Protein AF-C1L7F3-F1 (afdb_monomer)

Organism: Schistosoma japonicum (NCBI:txid6182)

pLDDT: mean 91.43, std 4.05, range [69.56, 96.94]

Mean predicted aligned error: 5.18 Å

Foldseek 3Di:
DDPPQPCCVVVVVLVVLLVVLVVPDPDQVVSCVSNVPDHVVVVVVVVVVVVVVVVVCVVVVPVDDDPDDDPPCNPDPDD

Nearest PDB structures (foldseek):
  6zkh-assembly1_f  TM=9.796E-01  e=2.836E-07  Ovis aries
  8q0a-assembly1_V  TM=9.647E-01  e=3.468E-07  Bos taurus
  8ud1-assembly1_1V  TM=9.683E-01  e=3.708E-07  Sus scrofa
  7b93-assembly1_V  TM=9.738E-01  e=4.535E-07  Mus musculus
  7vzw-assembly1_H  TM=9.574E-01  e=7.251E-07  Sus scrofa

Sequence (79 aa):
MPEESSYRRHTNEIIQSRLNAVQKISDVPTLESTIDCGQIEEVILQARREYDLARNMLKWKPWEQLVEEAPHDQWKWPL

Secondary structure (DSSP, 8-state):
--TT-HHHHHHHHHHHHHHHHHHH---HHHHHHHHTSS-HHHHHHHHHHHHHHHHHHHHH-TTSPPSSPPPTTTT----

InterPro domains:
  IPR006806 NADH dehydrogenase [ubiquinone] 1 alpha subcomplex subunit 5 [PF04716] (1-42)
  IPR006806 NADH dehydrogenase [ubiquinone] 1 alpha subcomplex subunit 5 [PTHR12653] (1-78)

Structure (mmCIF, N/CA/C/O backbone):
data_AF-C1L7F3-F1
#
_entry.id   AF-C1L7F3-F1
#
loop_
_atom_site.group_PDB
_atom_site.id
_atom_site.type_symbol
_atom_site.label_atom_id
_atom_site.label_alt_id
_atom_site.label_comp_id
_atom_site.label_asym_id
_atom_site.label_entity_id
_atom_site.label_seq_id
_atom_site.pdbx_PDB_ins_code
_atom_site.Cartn_x
_atom_site.Cartn_y
_atom_site.Cartn_z
_atom_site.occupancy
_atom_site.B_iso_or_equiv
_atom_site.auth_seq_id
_atom_site.auth_comp_id
_atom_site.auth_asym_id
_atom_site.auth_atom_id
_atom_site.pdbx_PDB_model_num
ATOM 1 N N . MET A 1 1 ? -2.741 -13.072 -10.410 1.00 78.06 1 MET A N 1
ATOM 2 C CA . MET A 1 1 ? -1.421 -12.520 -10.050 1.00 78.06 1 MET A CA 1
ATOM 3 C C . MET A 1 1 ? -0.615 -13.607 -9.349 1.00 78.06 1 MET A C 1
ATOM 5 O O . MET A 1 1 ? -1.162 -14.193 -8.413 1.00 78.06 1 MET A O 1
ATOM 9 N N . PRO A 1 2 ? 0.605 -13.928 -9.817 1.00 88.62 2 PRO A N 1
ATOM 10 C CA . PRO A 1 2 ? 1.434 -15.002 -9.257 1.00 88.62 2 PRO A CA 1
ATOM 11 C C . PRO A 1 2 ? 1.708 -14.818 -7.760 1.00 88.62 2 PRO A C 1
ATOM 13 O O . PRO A 1 2 ? 1.772 -13.681 -7.289 1.00 88.62 2 PRO A O 1
ATOM 16 N N . GLU A 1 3 ? 1.861 -15.917 -7.018 1.00 85.31 3 GLU A N 1
ATOM 17 C CA . GLU A 1 3 ? 2.220 -15.876 -5.585 1.00 85.31 3 GLU A CA 1
ATOM 18 C C . GLU A 1 3 ? 3.595 -15.266 -5.349 1.00 85.31 3 GLU A C 1
ATOM 20 O O . GLU A 1 3 ? 3.750 -14.451 -4.446 1.00 85.31 3 GLU A O 1
ATOM 25 N N . GLU A 1 4 ? 4.522 -15.537 -6.262 1.00 85.44 4 GLU A N 1
ATOM 26 C CA . GLU A 1 4 ? 5.885 -15.004 -6.255 1.00 85.44 4 GLU A CA 1
ATOM 27 C C . GLU A 1 4 ? 5.972 -13.507 -6.587 1.00 85.44 4 GLU A C 1
ATOM 29 O O . GLU A 1 4 ? 7.038 -12.906 -6.475 1.00 85.44 4 GLU A O 1
ATOM 34 N N . SER A 1 5 ? 4.879 -12.867 -7.023 1.00 89.50 5 SER A N 1
ATOM 35 C CA . SER A 1 5 ? 4.943 -11.440 -7.349 1.00 89.50 5 SER A CA 1
ATOM 36 C C . SER A 1 5 ? 5.153 -10.607 -6.083 1.00 89.50 5 SER A C 1
ATOM 38 O O . SER A 1 5 ? 4.352 -10.657 -5.143 1.00 89.50 5 SER A O 1
ATOM 40 N N . SER A 1 6 ? 6.202 -9.780 -6.081 1.00 91.31 6 SER A N 1
ATOM 41 C CA . SER A 1 6 ? 6.533 -8.910 -4.945 1.00 91.31 6 SER A CA 1
ATOM 42 C C . SER A 1 6 ? 5.348 -8.039 -4.530 1.00 91.31 6 SER A C 1
ATOM 44 O O . SER A 1 6 ? 5.056 -7.925 -3.342 1.00 91.31 6 SER A O 1
ATOM 46 N N . TYR A 1 7 ? 4.607 -7.497 -5.506 1.00 92.94 7 TYR A N 1
ATOM 47 C CA . TYR A 1 7 ? 3.398 -6.715 -5.244 1.00 92.94 7 TYR A CA 1
ATOM 48 C C . TYR A 1 7 ? 2.356 -7.521 -4.453 1.00 92.94 7 TYR A C 1
ATOM 50 O O . TYR A 1 7 ? 1.909 -7.064 -3.406 1.00 92.94 7 TYR A O 1
ATOM 58 N N . ARG A 1 8 ? 2.020 -8.755 -4.868 1.00 92.56 8 ARG A N 1
ATOM 59 C CA . ARG A 1 8 ? 1.040 -9.579 -4.137 1.00 92.56 8 ARG A CA 1
ATOM 60 C C . ARG A 1 8 ? 1.485 -9.853 -2.708 1.00 92.56 8 ARG A C 1
ATOM 62 O O . ARG A 1 8 ? 0.656 -9.761 -1.808 1.00 92.56 8 ARG A O 1
ATOM 69 N N . ARG A 1 9 ? 2.757 -10.204 -2.503 1.00 93.75 9 ARG A N 1
ATOM 70 C CA . ARG A 1 9 ? 3.284 -10.551 -1.177 1.00 93.75 9 ARG A CA 1
ATOM 71 C C . ARG A 1 9 ? 3.156 -9.379 -0.205 1.00 93.75 9 ARG A C 1
ATOM 73 O O . ARG A 1 9 ? 2.559 -9.535 0.856 1.00 93.75 9 ARG A O 1
ATOM 80 N N . HIS A 1 10 ? 3.645 -8.207 -0.606 1.00 94.25 10 HIS A N 1
ATOM 81 C CA . HIS A 1 10 ? 3.642 -7.016 0.241 1.00 94.25 10 HIS A CA 1
ATOM 82 C C . HIS A 1 10 ? 2.237 -6.446 0.450 1.00 94.25 10 HIS A C 1
ATOM 84 O O . HIS A 1 10 ? 1.856 -6.149 1.581 1.00 94.25 10 HIS A O 1
ATOM 90 N N . THR A 1 11 ?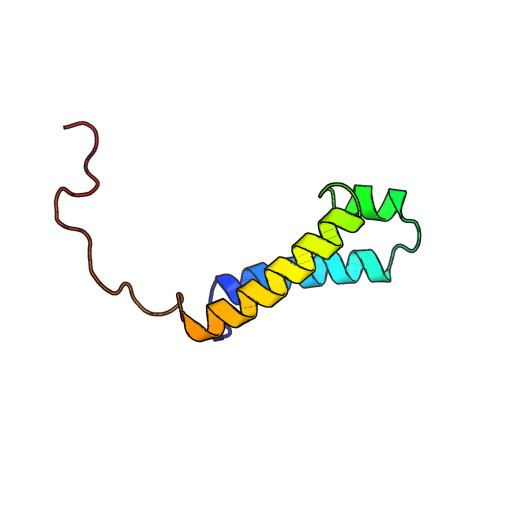 1.425 -6.356 -0.607 1.00 93.94 11 THR A N 1
ATOM 91 C CA . THR A 1 11 ? 0.048 -5.864 -0.487 1.00 93.94 11 THR A CA 1
ATOM 92 C C . THR A 1 11 ? -0.796 -6.780 0.404 1.00 93.94 11 THR A C 1
ATOM 94 O O . THR A 1 11 ? -1.578 -6.290 1.214 1.00 93.94 11 THR A O 1
ATOM 97 N N . ASN A 1 12 ? -0.620 -8.104 0.323 1.00 93.75 12 ASN A N 1
ATOM 98 C CA . ASN A 1 12 ? -1.357 -9.044 1.172 1.00 93.75 12 ASN A CA 1
ATOM 99 C C . ASN A 1 12 ? -0.987 -8.893 2.656 1.00 93.75 12 ASN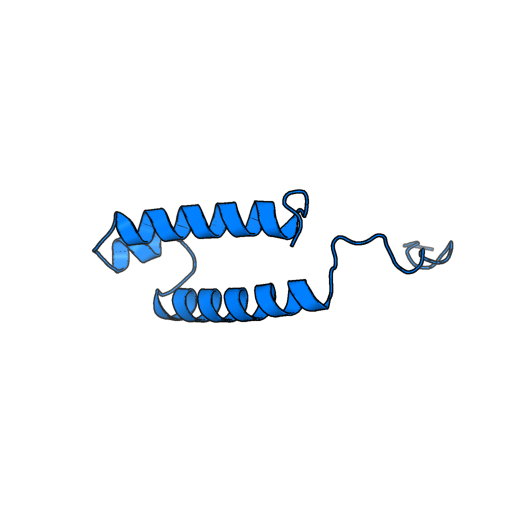 A C 1
ATOM 101 O O 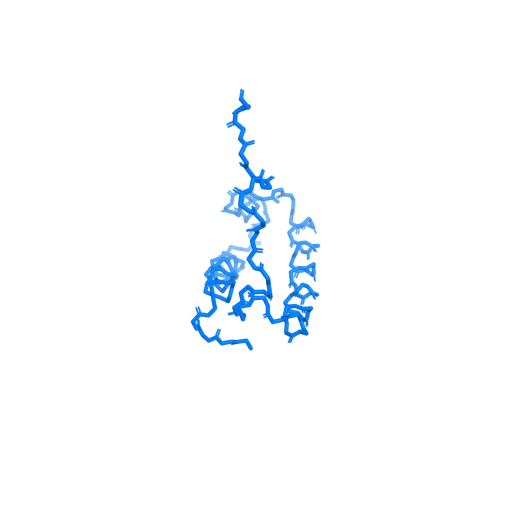. ASN A 1 12 ? -1.878 -8.843 3.497 1.00 93.75 12 ASN A O 1
ATOM 105 N N . GLU A 1 13 ? 0.300 -8.752 2.979 1.00 94.88 13 GLU A N 1
ATOM 106 C CA . GLU A 1 13 ? 0.760 -8.523 4.356 1.00 94.88 13 GLU A CA 1
ATOM 107 C C . GLU A 1 13 ? 0.146 -7.248 4.959 1.00 94.88 13 GLU A C 1
ATOM 109 O O . GLU A 1 13 ? -0.417 -7.278 6.058 1.00 94.88 13 GLU A O 1
ATOM 114 N N . ILE A 1 14 ? 0.159 -6.146 4.202 1.00 93.50 14 ILE A N 1
ATOM 115 C CA . ILE A 1 14 ? -0.431 -4.869 4.627 1.00 93.50 14 ILE A CA 1
ATOM 116 C C . ILE A 1 14 ? -1.946 -5.008 4.830 1.00 93.50 14 ILE A C 1
ATOM 118 O O . ILE A 1 14 ? -2.476 -4.573 5.856 1.00 93.50 14 ILE A O 1
ATOM 122 N N . ILE A 1 15 ? -2.654 -5.622 3.875 1.00 94.56 15 ILE A N 1
ATOM 123 C CA . ILE A 1 15 ? -4.110 -5.801 3.952 1.00 94.56 15 ILE A CA 1
ATOM 124 C C . ILE A 1 15 ? -4.486 -6.693 5.136 1.00 94.56 15 ILE A C 1
ATOM 126 O O . ILE A 1 15 ? -5.420 -6.358 5.859 1.00 94.56 15 ILE A O 1
ATOM 130 N N . GLN A 1 16 ? -3.765 -7.792 5.374 1.00 95.50 16 GLN A N 1
ATOM 131 C CA . GLN A 1 16 ? -4.028 -8.671 6.515 1.00 95.50 16 GLN A CA 1
ATOM 132 C C . GLN A 1 16 ? -3.802 -7.957 7.846 1.00 95.50 16 GLN A C 1
ATOM 134 O O . GLN A 1 16 ? -4.632 -8.079 8.746 1.00 95.50 16 GLN A O 1
ATOM 139 N N . SER A 1 17 ? -2.723 -7.181 7.970 1.00 93.94 17 SER A N 1
ATOM 140 C CA . SER A 1 17 ? -2.460 -6.374 9.166 1.00 93.94 17 SER A CA 1
ATOM 141 C C . SER A 1 17 ? -3.601 -5.387 9.443 1.00 93.94 17 SER A C 1
ATOM 143 O O . SER A 1 17 ? -4.167 -5.374 10.539 1.00 93.94 17 SER A O 1
ATOM 145 N N . ARG A 1 18 ? -4.029 -4.636 8.418 1.00 93.00 18 ARG A N 1
ATOM 146 C CA . ARG A 1 18 ? -5.139 -3.674 8.529 1.00 93.00 18 ARG A CA 1
ATOM 147 C C . ARG A 1 18 ? -6.473 -4.357 8.830 1.00 93.00 18 ARG A C 1
ATOM 149 O O . ARG A 1 18 ? -7.215 -3.889 9.687 1.00 93.00 18 ARG A O 1
ATOM 156 N N . LEU A 1 19 ? -6.764 -5.482 8.179 1.00 94.19 19 LEU A N 1
ATOM 157 C CA . LEU A 1 19 ? -7.980 -6.260 8.424 1.00 94.19 19 LEU A CA 1
ATOM 158 C C . LEU A 1 19 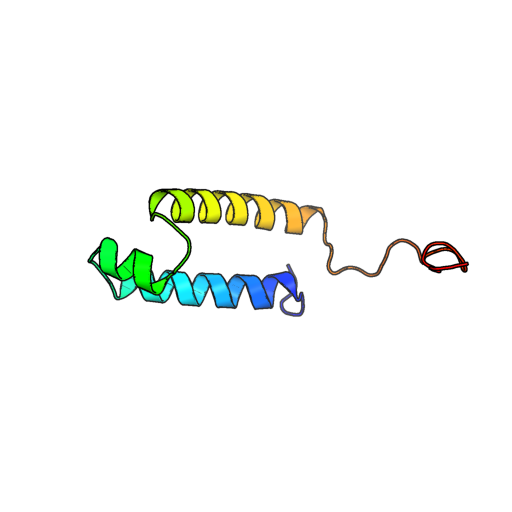? -8.028 -6.774 9.868 1.00 94.19 19 LEU A C 1
ATOM 160 O O . LEU A 1 19 ? -9.063 -6.663 10.522 1.00 94.19 19 LEU A O 1
ATOM 164 N N . ASN A 1 20 ? -6.904 -7.278 10.381 1.00 95.44 20 ASN A N 1
ATOM 165 C CA . ASN A 1 20 ? -6.792 -7.724 11.767 1.00 95.44 20 ASN A CA 1
ATOM 166 C C . ASN A 1 20 ? -7.008 -6.572 12.759 1.00 95.44 20 ASN A C 1
ATOM 168 O O . ASN A 1 20 ? -7.648 -6.779 13.788 1.00 95.44 20 ASN A O 1
ATOM 172 N N . ALA A 1 21 ? -6.493 -5.373 12.467 1.00 92.50 21 ALA A N 1
ATOM 173 C CA . ALA A 1 21 ? -6.718 -4.194 13.303 1.00 92.50 21 ALA A CA 1
ATOM 174 C C . ALA A 1 21 ? -8.209 -3.819 13.354 1.00 92.50 21 ALA A C 1
ATOM 176 O O . ALA A 1 21 ? -8.764 -3.688 14.444 1.00 92.50 21 ALA A O 1
ATOM 177 N N . VAL A 1 22 ? -8.877 -3.759 12.195 1.00 92.31 22 VAL A N 1
ATOM 178 C CA . VAL A 1 22 ? -10.316 -3.443 12.085 1.00 92.31 22 VAL A CA 1
ATOM 179 C C . VAL A 1 22 ? -11.196 -4.494 12.775 1.00 92.31 22 VAL A C 1
ATOM 181 O O . VAL A 1 22 ? -12.213 -4.153 13.368 1.00 92.31 22 VAL A O 1
ATOM 184 N N . GLN A 1 23 ? -10.821 -5.776 12.729 1.00 94.00 23 GLN A N 1
ATOM 185 C CA . GLN A 1 23 ? -11.580 -6.843 13.396 1.00 94.00 23 GLN A CA 1
ATOM 186 C C . GLN A 1 23 ? -11.426 -6.839 14.922 1.00 94.00 23 GLN A C 1
ATOM 188 O O . GLN A 1 23 ? -12.336 -7.274 15.626 1.00 94.00 23 GLN A O 1
ATOM 193 N N . LYS A 1 24 ? -10.273 -6.398 15.440 1.00 94.19 24 LYS A N 1
ATOM 194 C CA . LYS A 1 24 ? -9.973 -6.412 16.881 1.00 94.19 24 LYS A CA 1
ATOM 195 C C . LYS A 1 24 ? -10.422 -5.145 17.600 1.00 94.19 24 LYS A C 1
ATOM 197 O O . LYS A 1 24 ? -10.758 -5.217 18.779 1.00 94.19 24 LYS A O 1
ATOM 202 N N . ILE A 1 25 ? -10.378 -4.000 16.925 1.00 91.62 25 ILE A N 1
ATOM 203 C CA . ILE A 1 25 ? -10.590 -2.687 17.533 1.00 91.62 25 ILE A CA 1
ATOM 204 C C . ILE A 1 25 ? -11.909 -2.114 17.017 1.00 91.62 25 ILE A C 1
ATOM 206 O O . ILE A 1 25 ? -12.043 -1.810 15.837 1.00 91.62 25 ILE A O 1
ATOM 210 N N . SER A 1 26 ? -12.883 -1.956 17.914 1.00 91.06 26 SER A N 1
ATOM 211 C CA . SER A 1 26 ? -14.182 -1.340 17.611 1.00 91.06 26 SER A CA 1
ATOM 212 C C . SER A 1 26 ? -14.193 0.183 17.784 1.00 91.06 26 SER A C 1
ATOM 214 O O . SER A 1 26 ? -15.102 0.845 17.295 1.00 91.06 26 SER A O 1
ATOM 216 N N . ASP A 1 27 ? -13.219 0.732 18.513 1.00 94.12 27 ASP A N 1
ATOM 217 C CA . ASP A 1 27 ? -13.090 2.167 18.770 1.00 94.12 27 ASP A CA 1
ATOM 218 C C . ASP A 1 27 ? -12.338 2.873 17.631 1.00 94.12 27 ASP A C 1
ATOM 220 O O . ASP A 1 27 ? -11.222 2.486 17.284 1.00 94.12 27 ASP A O 1
ATOM 224 N N . VAL A 1 28 ? -12.947 3.916 17.061 1.00 90.00 28 VAL A N 1
ATOM 225 C CA . VAL A 1 28 ? -12.416 4.618 15.879 1.00 90.00 28 VAL A CA 1
ATOM 226 C C . VAL A 1 28 ? -11.089 5.342 16.175 1.00 90.00 28 VAL A C 1
ATOM 228 O O . VAL A 1 28 ? -10.123 5.065 15.466 1.00 90.00 28 VAL A O 1
ATOM 231 N N . PRO A 1 29 ? -10.957 6.170 17.232 1.00 92.06 29 PRO A N 1
ATOM 232 C CA . PRO A 1 29 ? -9.688 6.837 17.558 1.00 92.06 29 PRO A CA 1
ATOM 233 C C . PRO A 1 29 ? -8.517 5.874 17.804 1.00 92.06 29 PRO A C 1
ATOM 235 O O . PRO A 1 29 ? -7.383 6.113 17.374 1.00 92.06 29 PRO A O 1
ATOM 238 N N . THR A 1 30 ? -8.782 4.760 18.492 1.00 91.50 30 THR A N 1
ATOM 239 C CA . THR A 1 30 ? -7.761 3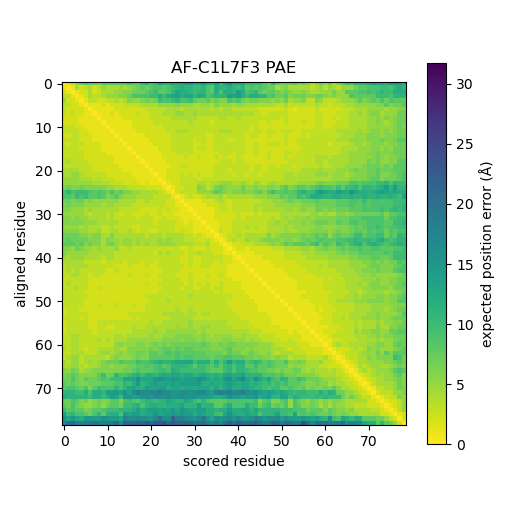.737 18.765 1.00 91.50 30 THR A CA 1
ATOM 240 C C . THR A 1 30 ? -7.352 3.005 17.485 1.00 91.50 30 THR A C 1
ATOM 242 O O . THR A 1 30 ? -6.173 2.691 17.294 1.00 91.50 30 THR A O 1
ATOM 245 N N . LEU A 1 31 ? -8.308 2.750 16.588 1.00 92.50 31 LEU A N 1
ATOM 246 C CA . LEU A 1 31 ? -8.053 2.127 15.292 1.00 92.50 31 LEU A CA 1
ATOM 247 C C . LEU A 1 31 ? -7.192 3.029 14.400 1.00 92.50 31 LEU A C 1
ATOM 249 O O . LEU A 1 31 ? -6.208 2.555 13.831 1.00 92.50 31 LEU A O 1
ATOM 253 N N . GLU A 1 32 ? -7.520 4.318 14.323 1.00 92.50 32 GLU A N 1
ATOM 254 C CA . GLU A 1 32 ? -6.747 5.316 13.573 1.00 92.50 32 GLU A CA 1
ATOM 255 C C . GLU A 1 32 ? -5.307 5.401 14.079 1.00 92.50 32 GLU A C 1
ATOM 257 O O . GLU A 1 32 ? -4.370 5.321 13.288 1.00 92.50 32 GLU A O 1
ATOM 262 N N . SER A 1 33 ? -5.125 5.438 15.401 1.00 91.44 33 SER A N 1
ATOM 263 C CA . SER A 1 33 ? -3.796 5.465 16.028 1.00 91.44 33 SER A CA 1
ATOM 264 C C . SER A 1 33 ? -2.997 4.176 15.797 1.00 91.44 33 SER A C 1
ATOM 266 O O . SER A 1 33 ? -1.772 4.202 15.769 1.00 91.44 33 SER A O 1
ATOM 268 N N . THR A 1 34 ? -3.675 3.035 15.638 1.00 91.50 34 THR A N 1
ATOM 269 C CA . THR A 1 34 ? -3.023 1.739 15.375 1.00 91.50 34 THR A CA 1
ATOM 270 C C . THR A 1 34 ? -2.589 1.604 13.917 1.00 91.50 34 THR A C 1
ATOM 272 O O . THR A 1 34 ? -1.548 1.012 13.635 1.00 91.50 34 THR A O 1
ATOM 275 N N . ILE A 1 35 ? -3.402 2.105 12.983 1.00 89.81 35 ILE A N 1
ATOM 276 C CA . ILE A 1 35 ? -3.107 2.060 11.544 1.00 89.81 35 ILE A CA 1
ATOM 277 C C . ILE A 1 35 ? -2.127 3.176 11.147 1.00 89.81 35 ILE A C 1
ATOM 279 O O . ILE A 1 35 ? -1.384 2.995 10.182 1.00 89.81 35 ILE A O 1
ATOM 283 N N . ASP A 1 36 ? -2.131 4.293 11.879 1.00 91.12 36 ASP A N 1
ATOM 284 C CA . ASP A 1 36 ? -1.252 5.458 11.711 1.00 91.12 36 ASP A CA 1
ATOM 285 C C . ASP A 1 36 ? -1.193 5.964 10.257 1.00 91.12 36 ASP A C 1
ATOM 287 O O . ASP A 1 36 ? -0.137 6.157 9.655 1.00 91.12 36 ASP A O 1
ATOM 291 N N . CYS A 1 37 ? -2.368 6.103 9.634 1.00 88.00 37 CYS A N 1
ATOM 292 C CA . CYS A 1 37 ? -2.496 6.442 8.213 1.00 88.00 37 CYS A CA 1
ATOM 293 C C . CYS A 1 37 ? -3.565 7.517 7.962 1.00 88.00 37 CYS A C 1
ATOM 295 O O . CYS A 1 37 ? -4.265 7.479 6.954 1.00 88.00 37 CYS A O 1
ATOM 297 N N . GLY A 1 38 ? -3.691 8.467 8.892 1.00 90.50 38 GLY A N 1
ATOM 298 C CA . GLY A 1 38 ? -4.702 9.524 8.841 1.00 90.50 38 GLY A CA 1
ATOM 299 C C . GLY A 1 38 ? -6.059 9.082 9.392 1.00 90.50 38 GLY A C 1
ATOM 300 O O . GLY A 1 38 ? -6.139 8.171 10.215 1.00 90.50 38 GLY A O 1
ATOM 301 N N . GLN A 1 39 ? -7.118 9.762 8.948 1.00 92.88 39 GLN A N 1
ATOM 302 C CA . GLN A 1 39 ? -8.497 9.484 9.367 1.00 92.88 39 GLN A CA 1
ATOM 303 C C . GLN A 1 39 ? -9.042 8.210 8.716 1.00 92.88 39 GLN A C 1
ATOM 305 O O . GLN A 1 39 ? -8.639 7.834 7.607 1.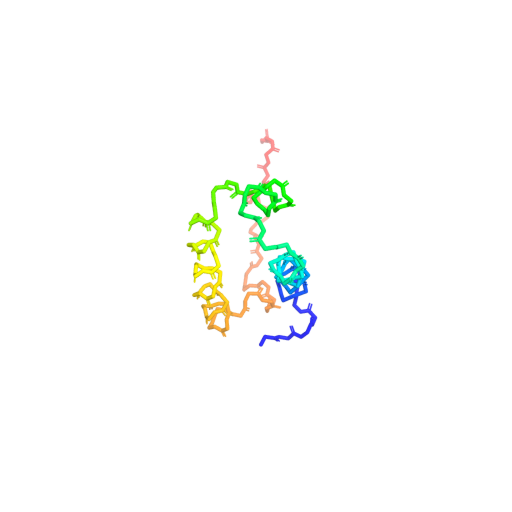00 92.88 39 GLN A O 1
ATOM 310 N N . ILE A 1 40 ? -10.006 7.560 9.367 1.00 91.44 40 ILE A N 1
ATOM 311 C CA . ILE A 1 40 ? -10.559 6.293 8.880 1.00 91.44 40 ILE A CA 1
ATOM 312 C C . ILE A 1 40 ? -11.222 6.425 7.496 1.00 91.44 40 ILE A C 1
ATOM 314 O O . ILE A 1 40 ? -11.157 5.498 6.682 1.00 91.44 40 ILE A O 1
ATOM 318 N N . GLU A 1 41 ? -11.788 7.586 7.166 1.00 92.38 41 GLU A N 1
ATOM 319 C CA . GLU A 1 41 ? -12.354 7.887 5.849 1.00 92.38 41 GLU A CA 1
ATOM 320 C C . GLU A 1 41 ? -11.288 7.871 4.743 1.00 92.38 41 GLU A C 1
ATOM 322 O O . GLU A 1 41 ? -11.526 7.344 3.648 1.00 92.38 41 GLU A O 1
ATOM 327 N N . GLU A 1 42 ? -10.093 8.396 5.026 1.00 92.62 42 GLU A N 1
ATOM 328 C CA . GLU A 1 42 ? -8.962 8.366 4.094 1.00 92.62 42 GLU A CA 1
ATOM 329 C C . GLU A 1 42 ? -8.464 6.935 3.887 1.00 92.62 42 GLU A C 1
ATOM 331 O O . GLU A 1 42 ? -8.168 6.537 2.754 1.00 92.62 42 GLU A O 1
ATOM 336 N N . VAL A 1 43 ? -8.462 6.124 4.949 1.00 92.62 43 VAL A N 1
ATOM 337 C CA . VAL A 1 43 ? -8.101 4.702 4.884 1.00 92.62 43 VAL A CA 1
ATOM 338 C C . VAL A 1 43 ? -9.088 3.919 4.011 1.00 92.62 43 VAL A C 1
ATOM 340 O O . VAL A 1 43 ? -8.664 3.087 3.202 1.00 92.62 43 VAL A O 1
ATOM 343 N N . ILE A 1 44 ? -10.392 4.204 4.095 1.00 93.06 44 ILE A N 1
ATOM 344 C CA . ILE A 1 44 ? -11.407 3.596 3.215 1.00 93.06 44 ILE A CA 1
ATOM 345 C C . ILE A 1 44 ? -11.168 3.999 1.755 1.00 93.06 44 ILE A C 1
ATOM 347 O O . ILE A 1 44 ? -11.215 3.154 0.852 1.00 93.06 44 ILE A O 1
ATOM 351 N N . LEU A 1 45 ? -10.870 5.277 1.504 1.00 95.75 45 LEU A N 1
ATOM 352 C CA . LEU A 1 45 ? -10.546 5.753 0.160 1.00 95.75 45 LEU A CA 1
ATOM 353 C C . LEU A 1 45 ? -9.277 5.082 -0.385 1.00 95.75 45 LEU A C 1
ATOM 355 O O . LEU A 1 45 ? -9.244 4.689 -1.555 1.00 95.75 45 LEU A O 1
ATOM 359 N N . GLN A 1 46 ? -8.253 4.909 0.453 1.00 94.19 46 GLN A N 1
ATOM 360 C CA . GLN A 1 46 ? -7.032 4.190 0.100 1.00 94.19 46 GLN A CA 1
ATOM 361 C C . GLN A 1 46 ? -7.329 2.723 -0.228 1.00 94.19 46 GLN A C 1
ATOM 363 O O . GLN A 1 46 ? -6.857 2.233 -1.251 1.00 94.19 46 GLN A O 1
ATOM 368 N N . ALA A 1 47 ? -8.155 2.042 0.571 1.00 94.88 47 ALA A N 1
ATOM 369 C CA . ALA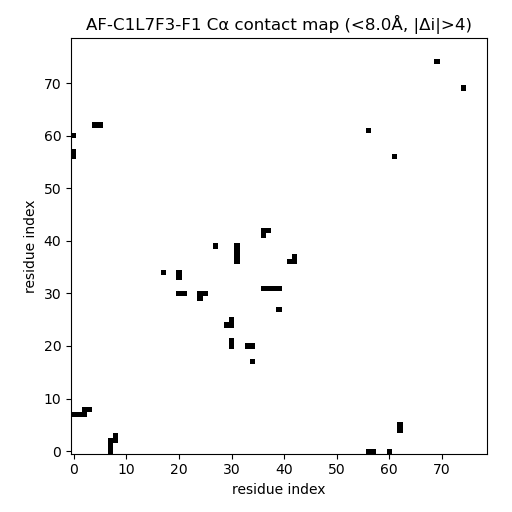 A 1 47 ? -8.550 0.656 0.317 1.00 94.88 47 ALA A CA 1
ATOM 370 C C . ALA A 1 47 ? -9.278 0.505 -1.028 1.00 94.88 47 ALA A C 1
ATOM 372 O O . ALA A 1 47 ? -9.016 -0.437 -1.779 1.00 94.88 47 ALA A O 1
ATOM 373 N N . ARG A 1 48 ? -10.142 1.465 -1.381 1.00 96.44 48 ARG A N 1
ATOM 374 C CA . ARG A 1 48 ? -10.798 1.494 -2.695 1.00 96.44 48 ARG A CA 1
ATOM 375 C C . ARG A 1 48 ? -9.799 1.697 -3.837 1.00 96.44 48 ARG A C 1
ATOM 377 O O . ARG A 1 48 ? -9.876 0.993 -4.840 1.00 96.44 48 ARG A O 1
ATOM 384 N N . ARG A 1 49 ? -8.855 2.629 -3.684 1.00 96.56 49 ARG A N 1
ATOM 385 C CA . ARG A 1 49 ? -7.793 2.864 -4.678 1.00 96.56 49 ARG A CA 1
ATOM 386 C C . ARG A 1 49 ? -6.910 1.631 -4.861 1.00 96.56 49 ARG A C 1
ATOM 388 O O . ARG A 1 49 ? -6.606 1.283 -5.996 1.00 96.56 49 ARG A O 1
ATOM 395 N N . GLU A 1 50 ? -6.554 0.953 -3.772 1.00 95.25 50 GLU A N 1
ATOM 396 C CA . GLU A 1 50 ? -5.765 -0.284 -3.807 1.00 95.25 50 GLU A CA 1
ATOM 397 C C . GLU A 1 50 ? -6.530 -1.414 -4.507 1.00 95.25 50 GLU A C 1
ATOM 399 O O . GLU A 1 50 ? -5.957 -2.150 -5.306 1.00 95.25 50 GLU A O 1
ATOM 404 N N . TYR A 1 51 ? -7.842 -1.522 -4.279 1.00 95.12 51 TYR A N 1
ATOM 405 C CA . TYR A 1 51 ? -8.691 -2.480 -4.987 1.00 95.12 51 TYR A CA 1
ATOM 406 C C . TYR A 1 51 ? -8.685 -2.243 -6.505 1.00 95.12 51 TYR A C 1
ATOM 408 O O . TYR A 1 51 ? -8.485 -3.180 -7.286 1.00 95.12 51 TYR A O 1
ATOM 416 N N . ASP A 1 52 ? -8.858 -0.992 -6.935 1.00 96.94 52 ASP A N 1
ATOM 417 C CA . ASP A 1 52 ? -8.816 -0.638 -8.356 1.00 96.94 52 ASP A CA 1
ATOM 418 C C . ASP A 1 52 ? -7.409 -0.842 -8.946 1.00 96.94 52 ASP A C 1
ATOM 420 O O . ASP A 1 52 ? -7.268 -1.360 -10.061 1.00 96.94 52 ASP A O 1
ATOM 424 N N . LEU A 1 53 ? -6.358 -0.526 -8.182 1.00 95.19 53 LEU A N 1
ATOM 425 C CA . LEU A 1 53 ? -4.969 -0.777 -8.560 1.00 95.19 53 LEU A CA 1
ATOM 426 C C . LEU A 1 53 ? -4.706 -2.271 -8.752 1.00 95.19 53 LEU A C 1
ATOM 428 O O . LEU A 1 53 ? -4.184 -2.654 -9.795 1.00 95.19 53 LEU A O 1
ATOM 432 N N . ALA A 1 54 ? -5.131 -3.129 -7.825 1.00 94.50 54 ALA A N 1
ATOM 433 C CA . ALA A 1 54 ? -4.954 -4.576 -7.926 1.00 94.50 54 ALA A CA 1
ATOM 434 C C . ALA A 1 54 ? -5.623 -5.151 -9.190 1.00 94.50 54 ALA A C 1
ATOM 436 O O . ALA A 1 54 ? -5.065 -6.033 -9.851 1.00 94.50 54 ALA A O 1
ATOM 437 N N . ARG A 1 55 ? -6.787 -4.615 -9.588 1.00 94.94 55 ARG A N 1
ATOM 438 C CA . ARG A 1 55 ? -7.439 -4.975 -10.862 1.00 94.94 55 ARG A CA 1
ATOM 439 C C . ARG A 1 55 ? -6.630 -4.527 -12.076 1.00 94.94 55 ARG A C 1
ATOM 441 O O . ARG A 1 55 ? -6.581 -5.256 -13.068 1.00 94.94 55 ARG A O 1
ATOM 448 N N . ASN A 1 56 ? -6.001 -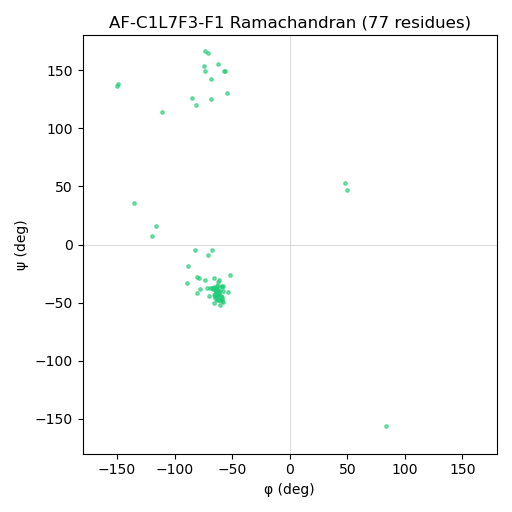3.358 -12.013 1.00 94.50 56 ASN A N 1
ATOM 449 C CA . ASN A 1 56 ? -5.133 -2.866 -13.081 1.00 94.50 56 ASN A CA 1
ATOM 450 C C . ASN A 1 56 ? -3.811 -3.643 -13.153 1.00 94.50 56 ASN A C 1
ATOM 452 O O . ASN A 1 56 ? -3.387 -3.997 -14.250 1.00 94.50 56 ASN A O 1
ATOM 456 N N . MET A 1 57 ? -3.228 -4.032 -12.016 1.00 92.50 57 MET A N 1
ATOM 457 C CA . MET A 1 57 ? -2.032 -4.879 -11.955 1.00 92.50 57 MET A CA 1
ATOM 458 C C . MET A 1 57 ? -2.239 -6.221 -12.666 1.00 92.50 57 MET A C 1
ATOM 460 O O . MET A 1 57 ? -1.330 -6.712 -13.330 1.00 92.50 57 MET A O 1
ATOM 464 N N . LEU A 1 58 ? -3.448 -6.795 -12.604 1.00 91.25 58 LEU A N 1
ATOM 465 C CA . LEU A 1 58 ? -3.798 -7.999 -13.372 1.00 91.25 58 LEU A CA 1
ATOM 466 C C . LEU A 1 58 ? -3.733 -7.798 -14.889 1.00 91.25 58 LEU A C 1
ATOM 468 O O . LEU A 1 58 ? -3.418 -8.748 -15.606 1.00 91.25 58 LEU A O 1
ATOM 472 N N . LYS A 1 59 ? -4.029 -6.588 -15.368 1.00 92.25 59 LYS A N 1
ATOM 473 C CA . LYS A 1 59 ? -3.955 -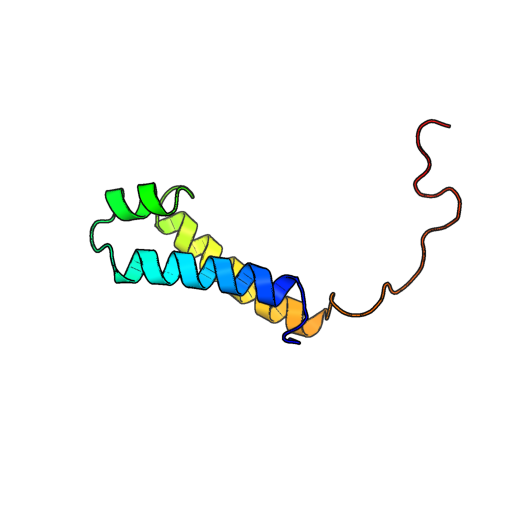6.237 -16.790 1.00 92.25 59 LYS A CA 1
ATOM 474 C C . LYS A 1 59 ? -2.523 -5.917 -17.214 1.00 92.25 59 LYS A C 1
ATOM 476 O O . LYS A 1 59 ? -2.117 -6.345 -18.285 1.00 92.25 59 LYS A O 1
ATOM 481 N N . TRP A 1 60 ? -1.784 -5.178 -16.386 1.00 92.25 60 TRP A N 1
ATOM 482 C CA . TRP A 1 60 ? -0.430 -4.707 -16.700 1.00 92.25 60 TRP A CA 1
ATOM 483 C C . TRP A 1 60 ? 0.652 -5.770 -16.531 1.00 92.25 60 TRP A C 1
ATOM 485 O O . TRP A 1 60 ? 1.661 -5.696 -17.217 1.00 92.25 60 TRP A O 1
ATOM 495 N N . LYS A 1 61 ? 0.449 -6.740 -15.631 1.00 91.19 61 LYS A N 1
ATOM 496 C CA . LYS A 1 61 ? 1.396 -7.827 -15.335 1.00 91.19 61 LYS A CA 1
ATOM 497 C C . LYS A 1 61 ? 2.844 -7.346 -15.103 1.00 91.19 61 LYS A C 1
ATOM 499 O O . LYS A 1 61 ? 3.774 -7.892 -15.686 1.00 91.19 61 LYS A O 1
ATOM 504 N N . PRO A 1 62 ? 3.075 -6.381 -14.195 1.00 89.44 62 PRO A N 1
ATOM 505 C CA . PRO A 1 62 ? 4.401 -5.785 -13.979 1.00 89.44 62 PRO A CA 1
ATOM 506 C C . PRO A 1 62 ? 5.441 -6.742 -13.371 1.00 89.44 62 PRO A C 1
ATOM 508 O O . PRO A 1 62 ? 6.583 -6.358 -13.162 1.00 89.44 62 PRO A O 1
ATOM 511 N N . TRP A 1 63 ? 5.042 -7.964 -13.018 1.00 89.62 63 TRP A N 1
ATOM 512 C CA . TRP A 1 63 ? 5.936 -9.027 -12.556 1.00 89.62 63 TRP A CA 1
ATOM 513 C C . TRP A 1 63 ? 6.617 -9.779 -13.707 1.00 89.62 63 TRP A C 1
ATOM 515 O O . TRP A 1 63 ? 7.398 -10.692 -13.452 1.00 89.62 63 TRP A O 1
ATOM 525 N N . GLU A 1 64 ? 6.274 -9.475 -14.958 1.00 89.06 64 GLU A N 1
ATOM 526 C CA . GLU A 1 64 ? 6.992 -9.983 -16.125 1.00 89.06 64 GLU A CA 1
ATOM 527 C C . GLU A 1 64 ? 8.376 -9.319 -16.239 1.00 89.06 64 GLU A C 1
ATOM 529 O O . GLU A 1 64 ? 8.677 -8.338 -15.556 1.00 89.06 64 GLU A O 1
ATOM 534 N N . GLN A 1 65 ? 9.252 -9.896 -17.064 1.00 88.38 65 GLN A N 1
ATOM 535 C CA . GLN A 1 65 ? 10.587 -9.340 -17.275 1.00 88.38 65 GLN A CA 1
ATOM 536 C C . GLN A 1 65 ? 10.509 -7.937 -17.881 1.00 88.38 65 GLN A C 1
ATOM 538 O O . GLN A 1 65 ? 9.536 -7.576 -18.545 1.00 88.38 65 GLN A O 1
ATOM 543 N N . LEU A 1 66 ? 11.562 -7.154 -17.642 1.00 88.75 66 LEU A N 1
ATOM 544 C CA . LEU A 1 66 ? 11.695 -5.825 -18.216 1.00 88.75 66 LEU A CA 1
ATOM 545 C C . LEU A 1 66 ? 11.553 -5.909 -19.742 1.00 88.75 66 LEU A C 1
ATOM 547 O O . LEU A 1 66 ? 12.195 -6.737 -20.381 1.00 88.75 66 LEU A O 1
ATOM 551 N N . VAL A 1 67 ? 10.699 -5.053 -20.305 1.00 89.12 67 VAL A N 1
ATOM 552 C CA . VAL A 1 67 ? 10.400 -5.061 -21.744 1.00 89.12 67 VAL A CA 1
ATOM 553 C C . VAL A 1 67 ? 11.633 -4.682 -22.570 1.00 89.12 67 VAL A C 1
ATOM 555 O O . VAL A 1 67 ? 11.847 -5.245 -23.638 1.00 89.12 67 VAL A O 1
ATOM 558 N N . GLU A 1 68 ? 12.447 -3.749 -22.072 1.00 90.69 68 GLU A N 1
ATOM 559 C CA . GLU A 1 68 ? 13.649 -3.259 -22.746 1.00 90.69 68 GLU A CA 1
ATOM 560 C C . GLU A 1 68 ? 14.699 -2.830 -21.715 1.00 90.69 68 GLU A C 1
ATOM 562 O O . GLU A 1 68 ? 14.371 -2.175 -20.723 1.00 90.69 68 GLU A O 1
ATOM 567 N N . GLU A 1 69 ? 15.961 -3.198 -21.942 1.00 89.62 69 GLU A N 1
ATOM 568 C CA . GLU A 1 69 ? 17.078 -2.730 -21.120 1.00 89.62 69 GLU A CA 1
ATOM 569 C C . GLU A 1 69 ? 17.402 -1.262 -21.409 1.00 89.62 69 GLU A C 1
ATOM 571 O O . GLU A 1 69 ? 17.240 -0.762 -22.520 1.00 89.62 69 GLU A O 1
ATOM 576 N N . ALA A 1 70 ? 17.886 -0.550 -20.393 1.00 90.06 70 ALA A N 1
ATOM 577 C CA . ALA A 1 70 ? 18.265 0.841 -20.567 1.00 90.06 70 ALA A CA 1
ATOM 578 C C . ALA A 1 70 ? 19.513 0.976 -21.467 1.00 90.06 70 ALA A C 1
ATOM 580 O O . ALA A 1 70 ? 20.456 0.194 -21.318 1.00 90.06 70 ALA A O 1
ATOM 581 N N . PRO A 1 71 ? 19.584 2.003 -22.335 1.00 91.00 71 PRO A N 1
ATOM 582 C CA . PRO A 1 71 ? 20.805 2.336 -23.062 1.00 91.00 71 PRO A CA 1
ATOM 583 C C . PRO A 1 71 ? 21.992 2.597 -22.121 1.00 91.00 71 PRO A C 1
ATOM 585 O O . PRO A 1 71 ? 21.812 3.119 -21.019 1.00 91.00 71 PRO A O 1
ATOM 588 N N . HIS A 1 72 ? 23.208 2.296 -22.592 1.00 82.25 72 HIS A N 1
ATOM 589 C CA . HIS A 1 72 ? 24.453 2.279 -21.803 1.00 82.25 72 HIS A CA 1
ATOM 590 C C . HIS A 1 72 ? 24.737 3.563 -20.989 1.00 82.25 72 HIS A C 1
ATOM 592 O O . HIS A 1 72 ? 25.365 3.483 -19.938 1.00 82.25 72 HIS A O 1
ATOM 598 N N . ASP A 1 73 ? 24.227 4.727 -21.409 1.00 88.19 73 ASP A N 1
ATOM 599 C CA . ASP A 1 73 ? 24.451 6.017 -20.734 1.00 88.19 73 ASP A CA 1
ATOM 600 C C . ASP A 1 73 ? 23.162 6.699 -20.227 1.00 88.19 73 ASP A C 1
ATOM 602 O O . ASP A 1 73 ? 23.214 7.823 -19.730 1.00 88.19 73 ASP A O 1
ATOM 606 N N . GLN A 1 74 ? 22.003 6.029 -20.299 1.00 90.69 74 GLN A N 1
ATOM 607 C CA . GLN A 1 74 ? 20.697 6.610 -19.936 1.00 90.69 74 GLN A CA 1
ATOM 608 C C . GLN A 1 74 ? 20.633 7.076 -18.468 1.00 90.69 74 GLN A C 1
ATOM 610 O O . GLN A 1 74 ? 19.988 8.077 -18.163 1.00 90.69 74 GLN A O 1
ATOM 615 N N . TRP A 1 75 ? 21.292 6.349 -17.559 1.00 91.69 75 TRP A N 1
ATOM 616 C CA . TRP A 1 75 ? 21.210 6.566 -16.106 1.00 91.69 75 TRP A CA 1
ATOM 617 C C . TRP A 1 75 ? 22.541 6.983 -15.462 1.00 91.69 75 TRP A C 1
ATOM 619 O O . TRP A 1 75 ? 22.694 6.893 -14.244 1.00 91.69 75 TRP A O 1
ATOM 629 N N . LYS A 1 76 ? 23.525 7.429 -16.255 1.00 89.31 76 LYS A N 1
ATOM 630 C CA . LYS A 1 76 ? 24.834 7.858 -15.740 1.00 89.31 76 LYS A CA 1
ATOM 631 C C . LYS A 1 76 ? 24.770 9.301 -15.215 1.00 89.31 76 LYS A C 1
ATOM 633 O O . LYS A 1 76 ? 24.475 10.219 -15.975 1.00 89.31 76 LYS A O 1
ATOM 638 N N . TRP A 1 77 ? 25.074 9.510 -13.928 1.00 84.75 77 TRP A N 1
ATOM 639 C CA . TRP A 1 77 ? 25.121 10.839 -13.297 1.00 84.75 77 TRP A CA 1
ATOM 640 C C . TRP A 1 77 ? 26.147 10.924 -12.146 1.00 84.75 77 TRP A C 1
ATOM 642 O O . TRP A 1 77 ? 26.149 10.018 -11.307 1.00 84.75 77 TRP A O 1
ATOM 652 N N . PRO A 1 78 ? 26.946 12.011 -12.013 1.00 87.25 78 PRO A N 1
ATOM 653 C CA . PRO A 1 78 ? 27.201 13.085 -12.989 1.00 87.25 78 PRO A CA 1
ATOM 654 C C . PRO A 1 78 ? 28.104 12.617 -14.152 1.00 87.25 78 PRO A C 1
ATOM 656 O O . PRO A 1 78 ? 28.685 11.533 -14.083 1.00 87.25 78 PRO A O 1
ATOM 659 N N . LEU A 1 79 ? 28.180 13.412 -15.229 1.00 69.56 79 LEU A N 1
ATOM 660 C CA . LEU A 1 79 ? 29.045 13.154 -16.394 1.00 69.56 79 LEU A CA 1
ATOM 661 C C . LEU A 1 79 ? 30.524 13.422 -16.099 1.00 69.56 79 LEU A C 1
ATOM 663 O O . LEU A 1 79 ? 30.814 14.482 -15.499 1.00 69.56 79 LEU A O 1
#

Solvent-accessible surface area (backbone atoms only — not comparable to full-atom values): 4984 Å² total; per-residue (Å²): 126,61,79,86,28,66,65,53,50,54,52,48,54,54,50,51,54,52,50,52,47,61,74,73,40,88,49,66,74,63,39,28,66,70,67,69,61,64,55,68,70,55,44,52,51,48,53,52,51,50,52,56,44,56,58,46,46,66,73,67,46,82,79,54,78,80,92,69,84,79,61,98,66,75,84,67,76,84,131

Radius of gyration: 18.12 Å; Cα contacts (8 Å, |Δi|>4): 28; chains: 1; bounding box: 43×29×42 Å